Protein AF-A0A2X3I614-F1 (afdb_monomer_lite)

Organism: Klebsiella pneumoniae (NCBI:txid573)

InterPro domains:
  IPR008966 Adhesion domain superfamily [SSF49401] (13-91)
  IPR036937 Fimbrial-type adhesion domain superfamily [G3DSA:2.60.40.1090] (1-91)
  IPR050263 Bacterial Fimbrial Adherence [PTHR33420] (7-91)

Sequence (91 aa):
MTISLRVDGAEPLTARGHGVLRNDATDDRAQGIGVQLLYHRQPVVLNHEMTLGSASAGRFTLPLTARYYQTRSRITAGQVSAVATYTLHYD

pLDDT: mean 93.23, std 6.82, range [67.31, 98.5]

Structure (mmCIF, N/CA/C/O backbone):
data_AF-A0A2X3I614-F1
#
_entry.id   AF-A0A2X3I614-F1
#
loop_
_atom_site.group_PDB
_atom_site.id
_atom_site.type_symbol
_atom_site.label_atom_id
_atom_site.label_alt_id
_atom_site.label_comp_id
_atom_site.label_asym_id
_atom_site.label_entity_id
_atom_site.label_seq_id
_atom_site.pdbx_PDB_ins_code
_atom_site.Cartn_x
_atom_site.Cartn_y
_atom_site.Cartn_z
_atom_site.occupancy
_atom_site.B_iso_or_equiv
_atom_site.auth_seq_id
_atom_site.auth_comp_id
_atom_site.auth_asym_id
_atom_site.auth_atom_id
_atom_site.pdbx_PDB_model_num
ATOM 1 N N . MET A 1 1 ? 19.122 -4.800 -19.735 1.00 79.50 1 MET A N 1
ATOM 2 C CA . MET A 1 1 ? 18.594 -3.885 -18.720 1.00 79.50 1 MET A CA 1
ATOM 3 C C . MET A 1 1 ? 17.479 -4.585 -17.973 1.00 79.50 1 MET A C 1
ATOM 5 O O . MET A 1 1 ? 16.398 -4.786 -18.523 1.00 79.50 1 MET A O 1
ATOM 9 N N . THR A 1 2 ? 17.775 -5.047 -16.772 1.00 86.19 2 THR A N 1
ATOM 10 C CA . THR A 1 2 ? 16.811 -5.611 -15.835 1.00 86.19 2 THR A CA 1
ATOM 11 C C . THR A 1 2 ? 16.222 -4.470 -15.017 1.00 86.19 2 THR A C 1
ATOM 13 O O . THR A 1 2 ? 16.928 -3.529 -14.662 1.00 86.19 2 THR A O 1
ATOM 16 N N . ILE A 1 3 ? 14.916 -4.531 -14.762 1.00 89.81 3 ILE A N 1
ATOM 17 C CA . ILE A 1 3 ? 14.244 -3.612 -13.847 1.00 89.81 3 ILE A CA 1
ATOM 18 C C . ILE A 1 3 ? 13.792 -4.404 -12.631 1.00 89.81 3 ILE A C 1
ATOM 20 O O . ILE A 1 3 ? 13.078 -5.403 -12.759 1.00 89.81 3 ILE A O 1
ATOM 24 N N . SER A 1 4 ? 14.150 -3.908 -11.457 1.00 92.44 4 SER A N 1
ATOM 25 C CA . SER A 1 4 ? 13.608 -4.379 -10.189 1.00 92.44 4 SER A CA 1
ATOM 26 C C . SER A 1 4 ? 12.805 -3.270 -9.523 1.00 92.44 4 SER A C 1
ATOM 28 O O . SER A 1 4 ? 13.116 -2.085 -9.646 1.00 92.44 4 SER A O 1
ATOM 30 N N . LEU A 1 5 ? 11.735 -3.657 -8.837 1.00 93.38 5 LEU A N 1
ATOM 31 C CA . LEU A 1 5 ? 10.874 -2.770 -8.071 1.00 93.38 5 LEU A CA 1
ATOM 32 C C . LEU A 1 5 ? 10.903 -3.184 -6.613 1.00 93.38 5 LEU A C 1
ATOM 34 O O . LEU A 1 5 ? 10.642 -4.337 -6.280 1.00 93.38 5 LEU A O 1
ATOM 38 N N . ARG A 1 6 ? 11.094 -2.205 -5.745 1.00 95.69 6 ARG A N 1
ATOM 39 C CA . ARG A 1 6 ? 10.822 -2.329 -4.322 1.00 95.69 6 ARG A CA 1
ATOM 40 C C . ARG A 1 6 ? 9.701 -1.368 -3.957 1.00 95.69 6 ARG A C 1
ATOM 42 O O . ARG A 1 6 ? 9.733 -0.207 -4.357 1.00 95.69 6 ARG A O 1
ATOM 49 N N . VAL A 1 7 ? 8.706 -1.856 -3.222 1.00 96.44 7 VAL A N 1
ATOM 50 C CA . VAL A 1 7 ? 7.643 -1.013 -2.663 1.00 96.44 7 VAL A CA 1
ATOM 51 C C . VAL A 1 7 ? 7.724 -1.083 -1.150 1.00 96.44 7 VAL A C 1
ATOM 53 O O . VAL A 1 7 ? 7.490 -2.137 -0.566 1.00 96.44 7 VAL A O 1
ATOM 56 N N . ASP A 1 8 ? 8.051 0.035 -0.521 1.00 96.50 8 ASP A N 1
ATOM 57 C CA . ASP A 1 8 ? 8.164 0.163 0.925 1.00 96.50 8 ASP A CA 1
ATOM 58 C C . ASP A 1 8 ? 6.905 0.796 1.520 1.00 96.50 8 ASP A C 1
ATOM 60 O O . ASP A 1 8 ? 6.293 1.699 0.941 1.00 96.50 8 ASP A O 1
ATOM 64 N N . GLY A 1 9 ? 6.527 0.325 2.704 1.00 95.19 9 GLY A N 1
ATOM 65 C CA . GLY A 1 9 ? 5.358 0.820 3.417 1.00 95.19 9 GLY A CA 1
ATOM 66 C C . GLY A 1 9 ? 5.105 0.077 4.723 1.00 95.19 9 GLY A C 1
ATOM 67 O O . GLY A 1 9 ? 5.567 -1.048 4.936 1.00 95.19 9 GLY A O 1
ATOM 68 N N . ALA A 1 10 ? 4.356 0.722 5.617 1.00 95.69 10 ALA A N 1
ATOM 69 C CA . ALA A 1 10 ? 3.985 0.129 6.893 1.00 95.69 10 ALA A CA 1
ATOM 70 C C . ALA A 1 10 ? 2.895 -0.932 6.692 1.00 95.69 10 ALA A C 1
ATOM 72 O O . ALA A 1 10 ? 1.803 -0.612 6.231 1.00 95.69 10 ALA A O 1
ATOM 73 N N . GLU A 1 11 ? 3.158 -2.175 7.097 1.00 95.50 11 GLU A N 1
ATOM 74 C CA . GLU A 1 11 ? 2.143 -3.234 7.113 1.00 95.50 11 GLU A CA 1
ATOM 75 C C . GLU A 1 11 ? 1.431 -3.308 8.474 1.00 95.50 11 GLU A C 1
ATOM 77 O O . GLU A 1 11 ? 2.080 -3.247 9.528 1.00 95.50 11 GLU A O 1
ATOM 82 N N . PRO A 1 12 ? 0.099 -3.498 8.513 1.00 95.25 12 PRO A N 1
ATOM 83 C CA . PRO A 1 12 ? -0.578 -3.855 9.746 1.00 95.25 12 PRO A CA 1
ATOM 84 C C . PRO A 1 12 ? -0.214 -5.296 10.130 1.00 95.25 12 PRO A C 1
ATOM 86 O O . PRO A 1 12 ? -0.171 -6.190 9.287 1.00 95.25 12 PRO A O 1
ATOM 89 N N . LEU A 1 13 ? -0.019 -5.552 11.428 1.00 93.06 13 LEU A N 1
ATOM 90 C CA . LEU A 1 13 ? 0.351 -6.883 11.942 1.00 93.06 13 LEU A CA 1
ATOM 91 C C . LEU A 1 13 ? -0.608 -7.997 11.499 1.00 93.06 13 LEU A C 1
ATOM 93 O O . LEU A 1 13 ? -0.196 -9.140 11.344 1.00 93.06 13 LEU A O 1
ATOM 97 N N . THR A 1 14 ? -1.878 -7.658 11.287 1.00 94.38 14 THR A N 1
ATOM 98 C CA . THR A 1 14 ? -2.934 -8.599 10.911 1.00 94.38 14 THR A CA 1
ATOM 99 C C . THR A 1 14 ? -2.995 -8.909 9.413 1.00 94.38 14 THR A C 1
ATOM 101 O O . THR A 1 14 ? -3.840 -9.699 9.005 1.00 94.38 14 THR A O 1
ATOM 104 N N . ALA A 1 15 ? -2.133 -8.305 8.588 1.00 94.88 15 ALA A N 1
ATOM 105 C CA . ALA A 1 15 ? -2.063 -8.580 7.152 1.00 94.88 15 ALA A CA 1
ATOM 106 C C . ALA A 1 15 ? -0.620 -8.593 6.610 1.00 94.88 15 ALA A C 1
ATOM 108 O O . ALA A 1 15 ? -0.388 -8.255 5.450 1.00 94.88 15 ALA A O 1
ATOM 109 N N . ARG A 1 16 ? 0.351 -8.992 7.444 1.00 93.38 16 ARG A N 1
ATOM 110 C CA . ARG A 1 16 ? 1.756 -9.137 7.032 1.00 93.38 16 ARG A CA 1
ATOM 111 C C . ARG A 1 16 ? 1.903 -10.084 5.846 1.00 93.38 16 ARG A C 1
ATOM 113 O O . ARG A 1 16 ? 1.294 -11.151 5.841 1.00 93.38 16 ARG A O 1
ATOM 120 N N . GLY A 1 17 ? 2.716 -9.701 4.865 1.00 92.69 17 GLY A N 1
ATOM 121 C CA . GLY A 1 17 ? 2.969 -10.514 3.671 1.00 92.69 17 GLY A CA 1
ATOM 122 C C . GLY A 1 17 ? 1.791 -10.591 2.694 1.00 92.69 17 GLY A C 1
ATOM 123 O O . GLY A 1 17 ? 1.895 -11.250 1.663 1.00 92.69 17 GLY A O 1
ATOM 124 N N . HIS A 1 18 ? 0.684 -9.899 2.974 1.00 95.94 18 HIS A N 1
ATOM 125 C CA . HIS A 1 18 ? -0.434 -9.770 2.042 1.00 95.94 18 HIS A CA 1
ATOM 126 C C . HIS A 1 18 ? -0.333 -8.500 1.189 1.00 95.94 18 HIS A C 1
ATOM 128 O O . HIS A 1 18 ? -1.281 -8.189 0.473 1.00 95.94 18 HIS A O 1
ATOM 134 N N . GLY A 1 19 ? 0.765 -7.742 1.259 1.00 96.62 19 GLY A N 1
ATOM 135 C CA . GLY A 1 19 ? 0.940 -6.535 0.452 1.00 96.62 19 GLY A CA 1
ATOM 136 C C . GLY A 1 19 ? 0.005 -5.402 0.845 1.00 96.62 19 GLY A C 1
ATOM 137 O O . GLY A 1 19 ? -0.470 -4.658 -0.014 1.00 96.62 19 GLY A O 1
ATOM 138 N N . VAL A 1 20 ? -0.335 -5.328 2.133 1.00 98.31 20 VAL A N 1
ATOM 139 C CA . VAL A 1 20 ? -1.334 -4.400 2.663 1.00 98.31 20 VAL A CA 1
ATOM 140 C C . VAL A 1 20 ? -0.639 -3.261 3.384 1.00 98.31 20 VAL A C 1
ATOM 142 O O . VAL A 1 20 ? -0.018 -3.459 4.422 1.00 98.31 20 VAL A O 1
ATOM 145 N N . LEU A 1 21 ? -0.818 -2.051 2.873 1.00 98.31 21 LEU A N 1
ATOM 146 C CA . LEU A 1 21 ? -0.451 -0.822 3.554 1.00 98.31 21 LEU A CA 1
ATOM 147 C C . LEU A 1 21 ? -1.436 -0.544 4.689 1.00 98.31 21 LEU A C 1
ATOM 149 O O . LEU A 1 21 ? -2.660 -0.682 4.547 1.00 98.31 21 LEU A O 1
ATOM 153 N N . ARG A 1 22 ? -0.890 -0.136 5.830 1.00 97.81 22 ARG A N 1
ATOM 154 C CA . ARG A 1 22 ? -1.642 0.290 7.004 1.00 97.81 22 ARG A CA 1
ATOM 155 C C . ARG A 1 22 ? -2.439 1.552 6.675 1.00 97.81 22 ARG A C 1
ATOM 157 O O . ARG A 1 22 ? -1.988 2.413 5.930 1.00 97.81 22 ARG A O 1
ATOM 164 N N . ASN A 1 23 ? -3.625 1.662 7.269 1.00 97.75 23 ASN A N 1
ATOM 165 C CA . ASN A 1 23 ? -4.363 2.915 7.270 1.00 97.75 23 ASN A CA 1
ATOM 166 C C . ASN A 1 23 ? -3.676 3.931 8.204 1.00 97.75 23 ASN A C 1
ATOM 168 O O . ASN A 1 23 ? -3.740 3.801 9.432 1.00 97.75 23 ASN A O 1
ATOM 172 N N . ASP A 1 24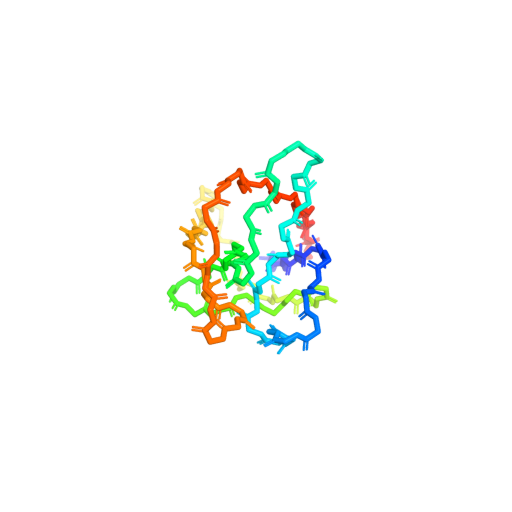 ? -3.034 4.927 7.604 1.00 96.62 24 ASP A N 1
ATOM 173 C CA . ASP A 1 24 ? -2.313 6.023 8.251 1.00 96.62 24 ASP A CA 1
ATOM 174 C C . ASP A 1 24 ? -3.144 7.317 8.319 1.00 96.62 24 ASP A C 1
ATOM 176 O O . ASP A 1 24 ? -2.605 8.372 8.646 1.00 96.62 24 ASP A O 1
ATOM 180 N N . ALA A 1 25 ? -4.456 7.258 8.049 1.00 97.62 25 ALA A N 1
ATOM 181 C CA . ALA A 1 25 ? -5.333 8.408 8.267 1.00 97.62 25 ALA A CA 1
ATOM 182 C C . ALA A 1 25 ? -5.228 8.898 9.722 1.00 97.62 25 ALA A C 1
ATOM 184 O O . ALA A 1 25 ? -5.265 8.102 10.667 1.00 97.62 25 ALA A O 1
ATOM 185 N N . THR A 1 26 ? -5.076 10.209 9.892 1.00 96.50 26 THR A N 1
ATOM 186 C CA . THR A 1 26 ? -4.947 10.851 11.206 1.00 96.50 26 THR A CA 1
ATOM 187 C C . THR A 1 26 ? -6.303 11.225 11.790 1.00 96.50 26 THR A C 1
ATOM 189 O O . THR A 1 26 ? -6.493 11.088 12.996 1.00 96.50 26 THR A O 1
ATOM 192 N N . ASP A 1 27 ? -7.257 11.593 10.932 1.00 96.88 27 ASP A N 1
ATOM 193 C CA . ASP A 1 27 ? -8.610 11.992 11.314 1.00 96.88 27 ASP A CA 1
ATOM 194 C C 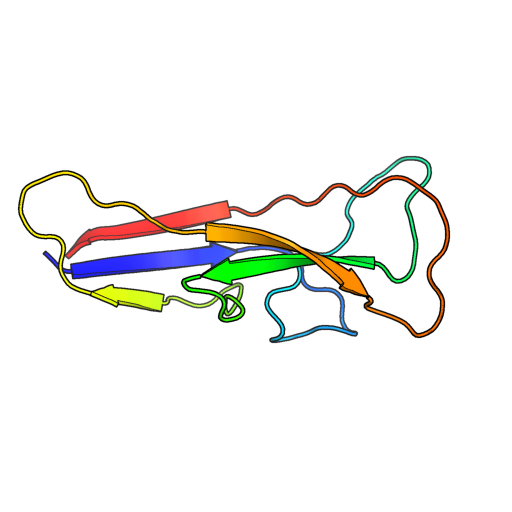. ASP A 1 27 ? -9.631 10.916 10.935 1.00 96.88 27 ASP A C 1
ATOM 196 O O . ASP A 1 27 ? -9.527 10.292 9.879 1.00 96.88 27 ASP A O 1
ATOM 200 N N . ASP A 1 28 ? -10.611 10.689 11.819 1.00 97.25 28 ASP A N 1
ATOM 201 C CA . ASP A 1 28 ? -11.726 9.744 11.634 1.00 97.25 28 ASP A CA 1
ATOM 202 C C . ASP A 1 28 ? -11.290 8.391 11.039 1.00 97.25 28 ASP A C 1
ATOM 204 O O . ASP A 1 28 ? -11.865 7.889 10.087 1.00 97.25 28 ASP A O 1
ATOM 208 N N . ARG A 1 29 ? -10.196 7.801 11.528 1.00 97.75 29 ARG A N 1
ATOM 209 C CA . ARG A 1 29 ? -9.574 6.637 10.880 1.00 97.75 29 ARG A CA 1
ATOM 210 C C . ARG A 1 29 ? -10.438 5.370 10.956 1.00 97.75 29 ARG A C 1
ATOM 212 O O . ARG A 1 29 ? -10.604 4.792 12.038 1.00 97.75 29 ARG A O 1
ATOM 219 N N . ALA A 1 30 ? -10.804 4.825 9.793 1.00 98.19 30 ALA A N 1
ATOM 220 C CA . ALA A 1 30 ? -11.452 3.517 9.682 1.00 98.19 30 ALA A CA 1
ATOM 221 C C . ALA A 1 30 ? -10.591 2.390 10.283 1.00 98.19 30 ALA A C 1
ATOM 223 O O . ALA A 1 30 ? -9.387 2.288 10.023 1.00 98.19 30 ALA A O 1
ATOM 224 N N . GLN A 1 31 ? -11.216 1.507 11.066 1.00 97.75 31 GLN A N 1
ATOM 225 C CA . GLN A 1 31 ? -10.570 0.344 11.676 1.00 97.75 31 GLN A CA 1
ATOM 226 C C . GLN A 1 31 ? -10.844 -0.925 10.872 1.00 97.75 31 GLN A C 1
ATOM 228 O O . GLN A 1 31 ? -11.888 -1.063 10.242 1.00 97.75 31 GLN A O 1
ATOM 233 N N . GLY A 1 32 ? -9.915 -1.883 10.933 1.00 97.38 32 GLY A N 1
ATOM 234 C CA . GLY A 1 32 ? -10.079 -3.185 10.280 1.00 97.38 32 GLY A CA 1
ATOM 235 C C . GLY A 1 32 ? -9.944 -3.151 8.758 1.00 97.38 32 GLY A C 1
ATOM 236 O O . GLY A 1 32 ? -10.289 -4.134 8.108 1.00 97.38 32 GLY A O 1
ATOM 237 N N . ILE A 1 33 ? -9.423 -2.059 8.195 1.00 98.25 33 ILE A N 1
ATOM 238 C CA . ILE A 1 33 ? -9.189 -1.892 6.761 1.00 98.25 33 ILE A CA 1
ATOM 239 C C . ILE A 1 33 ? -7.769 -1.367 6.497 1.00 98.25 33 ILE A C 1
ATOM 241 O O . ILE A 1 33 ? -7.209 -0.623 7.303 1.00 98.25 33 ILE A O 1
ATOM 245 N N . GLY A 1 34 ? -7.182 -1.783 5.381 1.00 98.06 34 GLY A N 1
ATOM 246 C CA . GLY A 1 34 ? -5.947 -1.248 4.807 1.00 98.06 34 GLY A CA 1
ATOM 247 C C . GLY A 1 34 ? -6.052 -1.167 3.282 1.00 98.06 34 GLY A C 1
ATOM 248 O O . GLY A 1 34 ? -7.105 -1.469 2.712 1.00 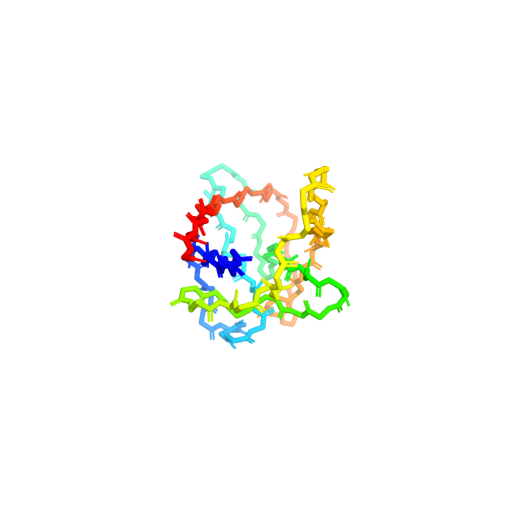98.06 34 GLY A O 1
ATOM 249 N N . VAL A 1 35 ? -4.964 -0.777 2.619 1.00 98.50 35 VAL A N 1
ATOM 250 C CA . VAL A 1 35 ? -4.892 -0.696 1.151 1.00 98.50 35 VAL A CA 1
ATOM 251 C C . VAL A 1 35 ? -3.931 -1.760 0.641 1.00 98.50 35 VAL A C 1
ATOM 253 O O . VAL A 1 35 ? -2.739 -1.700 0.914 1.00 98.50 35 VAL A O 1
ATOM 256 N N . GLN A 1 36 ? -4.435 -2.744 -0.097 1.00 98.50 36 GLN A N 1
ATOM 257 C CA . GLN A 1 36 ? -3.611 -3.771 -0.722 1.00 98.50 36 GLN A CA 1
ATOM 258 C C . GLN A 1 36 ? -3.123 -3.312 -2.089 1.00 98.50 36 GLN A C 1
ATOM 260 O O . GLN A 1 36 ? -3.928 -2.920 -2.938 1.00 98.50 36 GLN A O 1
ATOM 265 N N . LEU A 1 37 ? -1.818 -3.429 -2.307 1.00 97.62 37 LEU A N 1
ATOM 266 C CA . LEU A 1 37 ? -1.201 -3.252 -3.611 1.00 97.62 37 LEU A CA 1
ATOM 267 C C . LEU A 1 37 ? -1.086 -4.596 -4.322 1.00 97.62 37 LEU A C 1
ATOM 269 O O . LEU A 1 37 ? -0.664 -5.598 -3.741 1.00 97.62 37 LEU A O 1
ATOM 273 N N . LEU A 1 38 ? -1.453 -4.602 -5.599 1.00 96.69 38 LEU A N 1
ATOM 274 C CA . LEU A 1 38 ? -1.336 -5.759 -6.471 1.00 96.69 38 LEU A CA 1
ATOM 275 C C . LEU A 1 38 ? -0.480 -5.408 -7.685 1.00 96.69 38 LEU A C 1
ATOM 277 O O . LEU A 1 38 ? -0.703 -4.375 -8.316 1.00 96.69 38 LEU A O 1
ATOM 281 N N . TYR A 1 39 ? 0.414 -6.316 -8.058 1.00 93.81 39 TYR A N 1
ATOM 282 C CA . TYR A 1 39 ? 1.142 -6.324 -9.320 1.00 93.81 39 TYR A CA 1
ATOM 283 C C . TYR A 1 39 ? 0.697 -7.551 -10.122 1.00 93.81 39 TYR A C 1
ATOM 285 O O . TYR A 1 39 ? 0.712 -8.667 -9.612 1.00 93.81 39 TYR A O 1
ATOM 293 N N . HIS A 1 40 ? 0.198 -7.354 -11.348 1.00 92.62 40 HIS A N 1
ATOM 294 C CA . HIS A 1 40 ? -0.439 -8.427 -12.136 1.00 92.62 40 HIS A CA 1
ATOM 295 C C . HIS A 1 40 ? -1.488 -9.238 -11.349 1.00 92.62 40 HIS A C 1
ATOM 297 O O . HIS A 1 40 ? -1.574 -10.459 -11.461 1.00 92.62 40 HIS A O 1
ATOM 303 N N . ARG A 1 41 ? -2.323 -8.543 -10.560 1.00 93.62 4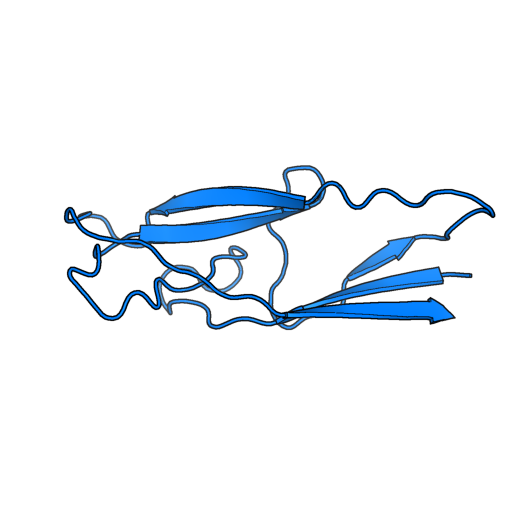1 ARG A N 1
ATOM 304 C CA . ARG A 1 41 ? -3.372 -9.129 -9.696 1.00 93.62 41 ARG A CA 1
ATOM 305 C C . ARG A 1 41 ? -2.849 -10.002 -8.544 1.00 93.62 41 ARG A C 1
ATOM 307 O O . ARG A 1 41 ? -3.668 -10.536 -7.800 1.00 93.62 41 ARG A O 1
ATOM 314 N N . GLN A 1 42 ? -1.534 -10.111 -8.365 1.00 94.88 42 GLN A N 1
ATOM 315 C CA . GLN A 1 42 ? -0.906 -10.773 -7.224 1.00 94.88 42 GLN A CA 1
ATOM 316 C C . GLN A 1 42 ? -0.507 -9.739 -6.168 1.00 94.88 42 GLN A C 1
ATOM 318 O O . GLN A 1 42 ? -0.080 -8.646 -6.544 1.00 94.88 42 GLN A O 1
ATOM 323 N N . PRO A 1 43 ? -0.640 -10.038 -4.865 1.00 96.12 43 PRO A N 1
ATOM 324 C CA . PRO A 1 43 ? -0.165 -9.152 -3.809 1.00 96.12 43 PRO A CA 1
ATOM 325 C C . PRO A 1 43 ? 1.310 -8.791 -3.979 1.00 96.12 43 PRO A C 1
ATOM 327 O O . PRO A 1 43 ? 2.147 -9.661 -4.211 1.00 96.12 43 PRO A O 1
ATOM 330 N N . VAL A 1 44 ? 1.623 -7.504 -3.849 1.00 95.62 44 VAL A N 1
ATOM 331 C CA . VAL A 1 44 ? 3.013 -7.044 -3.783 1.00 95.62 44 VAL A CA 1
ATOM 332 C C . VAL A 1 44 ? 3.618 -7.501 -2.459 1.00 95.62 44 VAL A C 1
ATOM 334 O O . VAL A 1 44 ? 2.998 -7.347 -1.411 1.00 95.62 44 VAL A O 1
ATOM 337 N N . VAL A 1 45 ? 4.845 -8.016 -2.479 1.00 95.25 45 VAL A N 1
ATOM 338 C CA . VAL A 1 45 ? 5.597 -8.257 -1.242 1.00 95.25 45 VAL A CA 1
ATOM 339 C C . VAL A 1 45 ? 6.238 -6.939 -0.819 1.00 95.25 45 VAL A C 1
ATOM 341 O O . VAL A 1 45 ? 7.202 -6.485 -1.433 1.00 95.25 45 VAL A O 1
ATOM 344 N N . LEU A 1 46 ? 5.661 -6.289 0.191 1.00 96.06 46 LEU A N 1
ATOM 345 C CA . LEU A 1 46 ? 6.160 -5.005 0.677 1.00 96.06 46 LEU A CA 1
ATOM 346 C C . LEU A 1 46 ? 7.533 -5.153 1.337 1.00 96.06 46 LEU A C 1
ATOM 348 O O . LEU A 1 46 ? 7.849 -6.174 1.947 1.00 96.06 46 LEU A O 1
ATOM 352 N N . ASN A 1 47 ? 8.330 -4.091 1.244 1.00 95.56 47 ASN A N 1
ATOM 353 C CA . ASN A 1 47 ? 9.680 -3.979 1.794 1.00 95.56 47 ASN A CA 1
ATOM 354 C C . ASN A 1 47 ? 10.662 -5.038 1.252 1.00 95.56 47 ASN A C 1
ATOM 356 O O . ASN A 1 47 ? 11.692 -5.309 1.870 1.00 95.56 47 ASN A O 1
ATOM 360 N N . HIS A 1 48 ? 10.349 -5.621 0.091 1.00 95.00 48 HIS A N 1
ATOM 361 C CA . HIS A 1 48 ? 11.176 -6.589 -0.619 1.00 95.00 48 HIS A CA 1
ATOM 362 C C . HIS A 1 48 ? 11.350 -6.164 -2.079 1.00 95.00 48 HIS A C 1
ATOM 364 O O . HIS A 1 48 ? 10.493 -5.494 -2.657 1.00 95.00 48 HIS A O 1
ATOM 370 N N . GLU A 1 49 ? 12.470 -6.555 -2.675 1.00 94.06 49 GLU A N 1
ATOM 371 C CA . GLU A 1 49 ? 12.741 -6.313 -4.087 1.00 94.06 49 GLU A CA 1
ATOM 372 C C . GLU A 1 49 ? 12.095 -7.395 -4.964 1.00 94.06 49 GLU A C 1
ATOM 374 O O . GLU A 1 49 ? 12.141 -8.586 -4.656 1.00 94.06 49 GLU A O 1
ATOM 379 N N . MET A 1 50 ? 11.464 -6.978 -6.057 1.00 92.38 50 MET A N 1
ATOM 380 C CA . MET A 1 50 ? 10.798 -7.839 -7.025 1.00 92.38 50 MET A CA 1
ATOM 381 C C . MET A 1 50 ? 11.342 -7.539 -8.417 1.00 92.38 50 MET A C 1
ATOM 383 O O . MET A 1 50 ? 11.152 -6.445 -8.949 1.00 92.38 50 MET A O 1
ATOM 387 N N . THR A 1 51 ? 11.987 -8.526 -9.031 1.00 90.56 51 THR A N 1
ATOM 388 C CA . THR A 1 51 ? 12.443 -8.422 -10.418 1.00 90.56 51 THR A CA 1
ATOM 389 C C . THR A 1 51 ? 11.238 -8.405 -11.354 1.00 90.56 51 THR A C 1
ATOM 391 O O . THR A 1 51 ? 10.461 -9.358 -11.403 1.00 90.56 51 THR A O 1
ATOM 394 N N . LEU A 1 52 ? 11.084 -7.318 -12.109 1.00 86.75 52 LEU A N 1
ATOM 395 C CA . LEU A 1 52 ? 10.001 -7.139 -13.078 1.00 86.75 52 LEU A CA 1
ATOM 396 C C . LEU A 1 52 ? 10.331 -7.737 -14.454 1.00 86.75 52 LEU A C 1
ATOM 398 O O . LEU A 1 52 ? 9.478 -7.781 -15.339 1.00 86.75 52 LEU A O 1
ATOM 402 N N . GLY A 1 53 ? 11.575 -8.184 -14.631 1.00 82.56 53 GLY A N 1
ATOM 403 C CA . GLY A 1 53 ? 12.114 -8.712 -15.877 1.00 82.56 53 GLY A CA 1
ATOM 404 C C . GLY A 1 53 ? 12.991 -7.696 -16.601 1.00 82.56 53 GLY A C 1
ATOM 405 O O . GLY A 1 53 ? 13.488 -6.734 -16.014 1.00 82.56 53 GLY A O 1
ATOM 406 N N . SER A 1 54 ? 13.215 -7.930 -17.891 1.00 78.62 54 SER A N 1
ATOM 407 C CA . SER A 1 54 ? 14.022 -7.042 -18.724 1.00 78.62 54 SER A CA 1
ATOM 408 C C . SER A 1 54 ? 13.154 -5.971 -19.373 1.00 78.62 54 SER A C 1
ATOM 410 O O . SER A 1 54 ? 12.145 -6.281 -20.005 1.00 78.62 54 SER A O 1
ATOM 412 N N . ALA A 1 55 ? 13.574 -4.712 -19.281 1.00 71.06 55 ALA A N 1
ATOM 413 C CA . ALA A 1 55 ? 13.015 -3.675 -20.132 1.00 71.06 55 ALA A CA 1
ATOM 414 C C . ALA A 1 55 ? 13.635 -3.763 -21.524 1.00 71.06 55 ALA A C 1
ATOM 416 O O . ALA A 1 55 ? 14.848 -3.637 -21.697 1.00 71.06 55 ALA A O 1
ATOM 417 N N . SER A 1 56 ? 12.787 -3.954 -22.529 1.00 67.31 56 SER A N 1
ATOM 418 C CA . SER A 1 56 ? 13.134 -3.624 -23.907 1.00 67.31 56 SER A CA 1
ATOM 419 C C . SER A 1 56 ? 13.156 -2.105 -24.0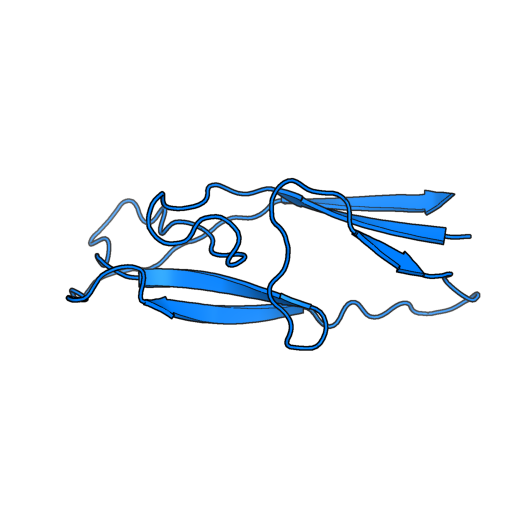79 1.00 67.31 56 SER A C 1
ATOM 421 O O . SER A 1 56 ? 12.427 -1.393 -23.386 1.00 67.31 56 SER A O 1
ATOM 423 N N . ALA A 1 57 ? 13.937 -1.606 -25.039 1.00 68.38 57 ALA A N 1
ATOM 424 C CA . ALA A 1 57 ? 13.884 -0.200 -25.429 1.00 68.38 57 ALA A CA 1
ATOM 425 C C . ALA A 1 57 ? 12.428 0.213 -25.726 1.00 68.38 57 ALA A C 1
ATOM 427 O O . ALA A 1 57 ? 11.770 -0.393 -26.572 1.00 68.38 57 ALA A O 1
ATOM 428 N N . GLY A 1 58 ? 11.909 1.204 -24.995 1.00 74.69 58 GLY A N 1
ATOM 429 C CA . GLY A 1 58 ? 10.526 1.663 -25.123 1.00 74.69 58 GLY A CA 1
ATOM 430 C C . GLY A 1 58 ? 9.826 1.904 -23.785 1.00 74.69 58 GLY A C 1
ATOM 431 O O . GLY A 1 58 ? 10.445 1.978 -22.725 1.00 74.69 58 GLY A O 1
ATOM 432 N N . ARG A 1 59 ? 8.502 2.069 -23.843 1.00 77.50 59 ARG A N 1
ATOM 433 C CA . ARG A 1 59 ? 7.660 2.355 -22.676 1.00 77.50 59 ARG A CA 1
ATOM 434 C C . ARG A 1 59 ? 7.467 1.096 -21.827 1.00 77.50 59 ARG A C 1
ATOM 436 O O . ARG A 1 59 ? 6.800 0.162 -22.260 1.00 77.50 59 ARG A O 1
ATOM 443 N N . PHE A 1 60 ? 7.957 1.118 -20.591 1.00 80.31 60 PHE A N 1
ATOM 444 C CA . PHE A 1 60 ? 7.643 0.108 -19.583 1.00 80.31 60 PHE A CA 1
ATOM 445 C C . PHE A 1 60 ? 6.395 0.530 -18.792 1.00 80.31 60 PHE A C 1
ATOM 447 O O . PHE A 1 60 ? 6.343 1.629 -18.243 1.00 80.31 60 PHE A O 1
A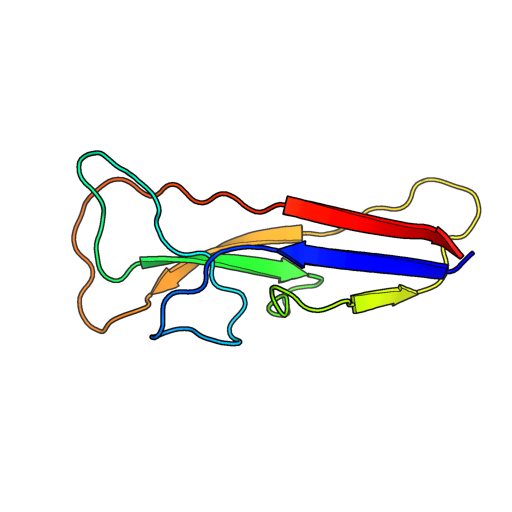TOM 454 N N . THR A 1 61 ? 5.364 -0.318 -18.761 1.00 85.19 61 THR A N 1
ATOM 455 C CA . THR A 1 61 ? 4.148 -0.071 -17.969 1.00 85.19 61 THR A CA 1
ATOM 456 C C . THR A 1 61 ? 4.163 -0.964 -16.743 1.00 85.19 61 THR A C 1
ATOM 458 O O . THR A 1 61 ? 4.273 -2.179 -16.872 1.00 85.19 61 THR A O 1
ATOM 461 N N . LEU A 1 62 ? 4.001 -0.363 -15.567 1.00 87.19 62 LEU A N 1
ATOM 462 C CA . LEU A 1 62 ? 3.891 -1.076 -14.303 1.00 87.19 62 LEU A CA 1
ATOM 463 C C . LEU A 1 62 ? 2.405 -1.193 -13.906 1.00 87.19 62 LEU A C 1
ATOM 465 O O . LEU A 1 62 ? 1.842 -0.211 -13.420 1.00 87.19 62 LEU A O 1
ATOM 469 N N . PRO A 1 63 ? 1.738 -2.346 -14.115 1.00 90.62 63 PRO A N 1
ATOM 470 C CA . PRO A 1 63 ? 0.314 -2.519 -13.820 1.00 90.62 63 PRO A CA 1
ATOM 471 C C . PRO A 1 63 ? 0.060 -2.713 -12.317 1.00 90.62 63 PRO A C 1
ATOM 473 O O . PRO A 1 63 ? -0.388 -3.777 -11.878 1.00 90.62 63 PRO A O 1
ATOM 476 N N . LEU A 1 64 ? 0.362 -1.684 -11.523 1.00 92.81 64 LEU A N 1
ATOM 477 C CA . LEU A 1 64 ? -0.034 -1.621 -10.122 1.00 92.81 64 LEU A CA 1
ATOM 478 C C . LEU A 1 64 ? -1.513 -1.261 -10.014 1.00 92.81 64 LEU A C 1
ATOM 480 O O . LEU A 1 64 ? -2.000 -0.327 -10.649 1.00 92.81 64 LEU A O 1
ATOM 484 N N . THR A 1 65 ? -2.217 -1.989 -9.159 1.00 96.25 65 THR A N 1
ATOM 485 C CA . THR A 1 65 ? -3.591 -1.664 -8.766 1.00 96.25 65 THR A CA 1
ATOM 486 C C . THR A 1 65 ? -3.692 -1.650 -7.251 1.00 96.25 65 THR A C 1
ATOM 488 O O . THR A 1 65 ? -3.007 -2.423 -6.581 1.00 96.25 65 THR A O 1
ATOM 491 N N . ALA A 1 66 ? -4.554 -0.790 -6.718 1.00 97.00 66 ALA A N 1
ATOM 492 C CA . ALA A 1 66 ? -4.848 -0.718 -5.294 1.00 97.00 66 ALA A CA 1
ATOM 493 C C . ALA A 1 66 ? -6.294 -1.151 -5.032 1.00 97.00 66 ALA A C 1
ATOM 495 O O . ALA A 1 66 ? -7.192 -0.846 -5.819 1.00 97.00 66 ALA A O 1
ATOM 496 N N . ARG A 1 67 ? -6.528 -1.844 -3.916 1.00 98.12 67 ARG A N 1
ATOM 497 C CA . ARG A 1 67 ? -7.876 -2.162 -3.424 1.00 98.12 67 ARG A CA 1
ATOM 498 C C . ARG A 1 67 ? -7.934 -2.107 -1.905 1.00 98.12 67 ARG A C 1
ATOM 500 O O . ARG A 1 67 ? -6.926 -2.322 -1.239 1.00 98.12 67 ARG A O 1
ATOM 507 N N . TYR A 1 68 ? -9.118 -1.877 -1.350 1.00 98.19 68 TYR A N 1
ATOM 508 C CA . TYR A 1 68 ? -9.325 -2.046 0.085 1.00 98.19 68 TYR A CA 1
ATOM 509 C C . TYR A 1 68 ? -9.155 -3.513 0.494 1.00 98.19 68 TYR A C 1
ATOM 511 O O . TYR A 1 68 ? -9.546 -4.424 -0.238 1.00 98.19 68 TYR A O 1
ATOM 519 N N . TYR A 1 69 ? -8.577 -3.733 1.672 1.00 98.31 69 TYR A N 1
ATOM 520 C CA . TYR A 1 69 ? -8.365 -5.058 2.244 1.00 98.31 69 TYR A CA 1
ATOM 521 C C . TYR A 1 69 ? -8.790 -5.080 3.705 1.00 98.31 69 TYR A C 1
ATOM 523 O O . TYR A 1 69 ? -8.341 -4.259 4.506 1.00 98.31 69 TYR A O 1
ATOM 531 N N . GLN A 1 70 ? -9.646 -6.034 4.056 1.00 98.06 70 GLN A N 1
ATOM 532 C CA . GLN A 1 70 ? -10.110 -6.222 5.421 1.00 98.06 70 GLN A CA 1
ATOM 533 C C . GLN A 1 70 ? -9.015 -6.876 6.268 1.00 98.06 70 GLN A C 1
ATOM 535 O O . GLN A 1 70 ? -8.595 -7.999 6.016 1.00 98.06 70 GLN A O 1
ATOM 540 N N . THR A 1 71 ? -8.555 -6.171 7.297 1.00 97.38 71 THR A N 1
ATOM 541 C CA . THR A 1 71 ? -7.456 -6.600 8.171 1.00 97.38 71 THR A CA 1
ATOM 542 C C . THR A 1 71 ? -7.943 -7.159 9.510 1.00 97.38 71 THR A C 1
ATOM 544 O O . THR A 1 71 ? -7.135 -7.668 10.284 1.00 97.38 71 THR A O 1
ATOM 547 N N . ARG A 1 72 ? -9.242 -7.047 9.823 1.00 96.62 72 ARG A N 1
ATOM 548 C CA . ARG A 1 72 ? -9.889 -7.585 11.037 1.00 96.62 72 ARG A CA 1
ATOM 549 C C . ARG A 1 72 ? -11.324 -8.005 10.733 1.00 96.62 72 ARG A C 1
ATOM 551 O O . ARG A 1 72 ? -11.924 -7.482 9.805 1.00 96.62 72 ARG A O 1
ATOM 558 N N . SER A 1 73 ? -11.914 -8.872 11.555 1.00 96.00 73 SER A N 1
ATOM 559 C CA . SER A 1 73 ? -13.301 -9.344 11.381 1.00 96.00 73 SER A CA 1
ATOM 560 C C . SER A 1 73 ? -14.353 -8.227 11.374 1.00 96.00 73 SER A C 1
ATOM 562 O O . SER A 1 73 ? -15.359 -8.342 10.680 1.00 96.00 73 SER A O 1
ATOM 564 N N . ARG A 1 74 ? -14.114 -7.132 12.104 1.00 97.19 74 ARG A N 1
ATOM 565 C CA . ARG A 1 74 ? -14.989 -5.956 12.148 1.00 97.19 74 ARG A CA 1
ATOM 566 C C . ARG A 1 74 ? -14.313 -4.752 11.500 1.00 97.19 74 ARG A C 1
ATOM 568 O O . ARG A 1 74 ? -13.218 -4.370 11.916 1.00 97.19 74 ARG A O 1
ATOM 575 N N . ILE A 1 75 ? -15.008 -4.142 10.542 1.00 97.62 75 ILE A N 1
ATOM 576 C CA . ILE A 1 75 ? -14.647 -2.855 9.937 1.00 97.62 75 ILE A CA 1
ATOM 577 C C . ILE A 1 75 ? -15.476 -1.751 10.604 1.00 97.62 75 ILE A C 1
ATOM 579 O O . ILE A 1 75 ? -16.657 -1.956 10.898 1.00 97.62 75 ILE A O 1
ATOM 583 N N . THR A 1 76 ? -14.872 -0.591 10.853 1.00 98.06 76 THR A N 1
ATOM 584 C CA . THR A 1 76 ? -15.602 0.626 11.245 1.00 98.06 76 THR A CA 1
ATOM 585 C C . THR A 1 76 ? -15.492 1.674 10.149 1.00 98.06 76 THR A C 1
ATOM 587 O O . THR A 1 76 ? -14.485 1.722 9.443 1.00 98.06 76 THR A O 1
ATOM 590 N N . ALA A 1 77 ? -16.523 2.510 10.021 1.00 97.81 77 ALA A N 1
ATOM 591 C CA . ALA A 1 77 ? -16.494 3.649 9.113 1.00 97.81 77 ALA A CA 1
ATOM 592 C C . ALA A 1 77 ? -15.366 4.623 9.484 1.00 97.81 77 ALA A C 1
ATOM 594 O O . ALA A 1 77 ? -14.891 4.623 10.625 1.00 97.81 77 ALA A O 1
ATOM 595 N N . GLY A 1 78 ? -14.943 5.399 8.491 1.00 98.12 78 GLY A N 1
ATOM 596 C CA . GLY A 1 78 ? -13.904 6.402 8.633 1.00 98.12 78 GLY A CA 1
ATOM 597 C C . GLY A 1 78 ? -13.066 6.582 7.368 1.00 98.12 78 GLY A C 1
ATOM 598 O O . GLY A 1 78 ? -13.286 5.928 6.345 1.00 98.12 78 GLY A O 1
ATOM 599 N N . GLN A 1 79 ? -12.066 7.446 7.453 1.00 98.38 79 GLN A N 1
ATOM 600 C CA . GLN A 1 79 ? -11.097 7.724 6.409 1.00 98.38 79 GLN A CA 1
ATOM 601 C C . GLN A 1 79 ? -10.055 6.614 6.284 1.00 98.38 79 GLN A C 1
ATOM 603 O O . GLN A 1 79 ? -9.658 5.966 7.263 1.00 98.38 79 GLN A O 1
ATOM 608 N N . VAL A 1 80 ? -9.580 6.433 5.053 1.00 98.12 80 VAL A N 1
ATOM 609 C CA . VAL A 1 80 ? -8.443 5.579 4.727 1.00 98.12 80 VAL A CA 1
ATOM 610 C C . VAL A 1 80 ? -7.424 6.393 3.949 1.00 98.12 80 VAL A C 1
ATOM 612 O O . VAL A 1 80 ? -7.727 6.896 2.872 1.00 98.12 80 VAL A O 1
ATOM 615 N N . SER A 1 81 ? -6.213 6.479 4.488 1.00 97.44 81 SER A N 1
ATOM 616 C CA . SER A 1 81 ? -5.051 7.057 3.821 1.00 97.44 81 SER A CA 1
ATOM 617 C C . SER A 1 81 ? -3.900 6.068 3.922 1.00 97.44 81 SER A C 1
ATOM 619 O O . SER A 1 81 ? -3.713 5.444 4.965 1.00 97.44 81 SER A O 1
ATOM 621 N N . ALA A 1 82 ? -3.161 5.879 2.837 1.00 96.31 82 ALA A N 1
ATOM 622 C CA . ALA A 1 82 ? -2.016 4.985 2.794 1.00 96.31 82 ALA A CA 1
ATOM 623 C C . ALA A 1 82 ? -0.948 5.594 1.892 1.00 96.31 82 ALA A C 1
ATOM 625 O O . ALA A 1 82 ? -1.254 6.089 0.806 1.00 96.31 82 ALA A O 1
ATOM 626 N N . VAL A 1 83 ? 0.301 5.534 2.342 1.00 94.62 83 VAL A N 1
ATOM 627 C CA . VAL A 1 83 ? 1.462 6.013 1.592 1.00 94.62 83 VAL A CA 1
ATOM 628 C C . VAL A 1 83 ? 2.406 4.840 1.375 1.00 94.62 83 VAL A C 1
ATOM 630 O O . VAL A 1 83 ? 2.657 4.055 2.288 1.00 94.62 83 VAL A O 1
ATOM 633 N N . ALA A 1 84 ? 2.921 4.727 0.156 1.00 95.62 84 ALA A N 1
ATOM 634 C CA . ALA A 1 84 ? 3.985 3.800 -0.185 1.00 95.62 84 ALA A CA 1
ATOM 635 C C . ALA A 1 84 ? 5.058 4.524 -0.988 1.00 95.62 84 ALA A C 1
ATOM 637 O O . ALA A 1 84 ? 4.755 5.415 -1.786 1.00 95.62 84 ALA A O 1
ATOM 638 N N . THR A 1 85 ? 6.298 4.093 -0.804 1.00 96.50 85 THR A N 1
ATOM 639 C CA . THR A 1 85 ? 7.437 4.550 -1.595 1.00 96.50 85 THR A CA 1
ATOM 640 C C . THR A 1 85 ? 7.793 3.452 -2.580 1.00 96.50 85 THR A C 1
ATOM 642 O O . THR A 1 85 ? 7.991 2.310 -2.175 1.00 96.50 85 THR A O 1
ATOM 645 N N . TYR A 1 86 ? 7.868 3.777 -3.868 1.00 93.62 86 TYR A N 1
ATOM 646 C CA . TYR A 1 86 ? 8.365 2.850 -4.879 1.00 93.62 86 TYR A CA 1
ATOM 647 C C . TYR A 1 86 ? 9.781 3.245 -5.301 1.00 93.62 86 TYR A C 1
ATOM 649 O O . TYR A 1 86 ? 10.058 4.417 -5.553 1.00 93.62 86 TYR A O 1
ATOM 657 N N . THR A 1 87 ? 10.654 2.250 -5.414 1.00 95.00 87 THR A N 1
ATOM 658 C CA . THR A 1 87 ? 12.043 2.402 -5.852 1.00 95.00 87 THR A CA 1
ATOM 659 C C . THR A 1 87 ? 12.278 1.485 -7.042 1.00 95.00 87 THR A C 1
ATOM 661 O O . THR A 1 87 ? 11.966 0.294 -6.976 1.00 95.00 87 THR A O 1
ATOM 664 N N . LEU A 1 88 ? 12.801 2.042 -8.135 1.00 91.81 88 LEU A N 1
ATOM 665 C CA . LEU A 1 88 ? 13.163 1.295 -9.337 1.00 91.81 88 LEU A CA 1
ATOM 666 C C . LEU A 1 88 ? 14.683 1.188 -9.430 1.00 91.81 88 LEU A C 1
ATOM 668 O O . LEU A 1 88 ? 15.374 2.207 -9.431 1.00 91.81 88 LEU A O 1
ATOM 672 N N . HIS A 1 89 ? 15.171 -0.043 -9.529 1.00 91.50 89 HIS A N 1
ATOM 673 C CA . HIS A 1 89 ? 16.573 -0.367 -9.761 1.00 91.50 89 HIS A CA 1
ATOM 674 C C . HIS A 1 89 ? 16.764 -0.823 -11.207 1.00 91.50 89 HIS A C 1
ATOM 676 O O . HIS A 1 89 ? 15.903 -1.507 -11.769 1.00 91.50 89 HIS A O 1
ATOM 682 N N . TYR A 1 90 ? 17.877 -0.401 -11.801 1.00 89.88 90 TYR A N 1
ATOM 683 C CA . TYR A 1 90 ? 18.175 -0.547 -13.218 1.00 89.88 90 TYR A CA 1
ATOM 684 C C . TYR A 1 90 ? 19.597 -1.076 -13.392 1.00 89.88 90 TYR A C 1
ATOM 686 O O . TYR A 1 90 ? 20.538 -0.354 -13.069 1.00 89.88 90 TYR A O 1
ATOM 694 N N . ASP A 1 91 ? 19.720 -2.286 -13.944 1.00 83.50 91 ASP A N 1
ATOM 695 C CA . ASP A 1 91 ? 21.000 -2.978 -14.175 1.00 83.50 91 ASP A CA 1
ATOM 696 C C . ASP A 1 91 ? 21.167 -3.434 -15.631 1.00 83.50 91 ASP A C 1
ATOM 698 O O . ASP A 1 91 ? 20.206 -4.004 -16.205 1.00 83.50 91 ASP A O 1
#

Secondary structure (DSSP, 8-state):
-EEEEEEE-PPPGGGTTTTEE----SSSBPSSEEEEEEETTEEP-TTSEEEEEEPPSS-----EEEEEEE-SS----SB-----EEEEEE-

Radius of gyration: 14.77 Å; chains: 1; bounding box: 38×23×38 Å

Foldseek 3Di:
DWKKKAKAADDDPLQQQQQWHDFPDPPFTKPQKTKFKDFVNGTDNHPDIDTPGDDDPDDDDTPIDIDMDGSDPDIDDGDGDGDMDMDMDDD